Protein AF-A0A4Y8JW19-F1 (afdb_monomer)

Radius of gyration: 15.74 Å; Cα contacts (8 Å, |Δi|>4): 42; chains: 1; bounding box: 37×17×43 Å

Foldseek 3Di:
DVVLLVVLLVVLVVLVVVLVVVVVVLVVCVVVVVDDDPRNVVSVVCCVPVPNVVSNVSSVVSNVCSVVVD

Solvent-accessible surface area (backbone atoms only — not comparable to full-atom values): 3722 Å² total; per-residue (Å²): 109,71,67,61,31,54,52,31,43,48,48,20,52,50,39,52,50,51,47,57,50,51,56,46,53,55,47,53,46,41,71,72,61,78,37,64,70,71,58,36,56,50,48,52,51,47,44,43,65,73,45,47,50,53,44,54,50,50,22,50,50,35,40,47,51,39,60,64,79,111

Nearest PDB structures (foldseek):
  4i0x-assembly1_A  TM=8.192E-01  e=1.625E-01  Mycobacteroides abscessus ATCC 19977
  2vrz-assembly1_B  TM=7.549E-01  e=2.967E-01  Staphylococcus aureus
  8u5w-assembly1_A  TM=5.577E-01  e=3.954E+00  synthetic construct

Organism: NCBI:txid1259239

Secondary structure (DSSP, 8-state):
-HHHHHHHHHHHHHHHHHHHHHHHHHHHHHHTTSS-THHHHHHHHHHIIIIIHHHHHHHHHHHHHHHH--

Structure (mmCIF, N/CA/C/O backbone):
data_AF-A0A4Y8JW19-F1
#
_entry.id   AF-A0A4Y8JW19-F1
#
loop_
_atom_site.group_PDB
_atom_site.id
_atom_site.type_symbol
_atom_site.label_atom_id
_atom_site.label_alt_id
_atom_site.label_comp_id
_atom_site.label_asym_id
_atom_site.label_entity_id
_atom_site.label_seq_id
_atom_site.pdbx_PDB_ins_code
_atom_site.Cartn_x
_atom_site.Cartn_y
_atom_site.Cartn_z
_atom_site.occupancy
_atom_site.B_iso_or_equiv
_atom_site.auth_seq_id
_atom_site.auth_comp_id
_atom_site.auth_asym_id
_atom_site.auth_atom_id
_atom_site.pdbx_PDB_model_num
ATOM 1 N N . MET A 1 1 ? 21.833 -4.816 -21.467 1.00 61.31 1 MET A N 1
ATOM 2 C CA . MET A 1 1 ? 20.394 -4.465 -21.459 1.00 61.31 1 MET A CA 1
ATOM 3 C C . MET A 1 1 ? 19.526 -5.443 -20.664 1.00 61.31 1 MET A C 1
ATOM 5 O O . MET A 1 1 ? 18.736 -4.960 -19.868 1.00 61.31 1 MET A O 1
ATOM 9 N N . LEU A 1 2 ? 19.691 -6.775 -20.769 1.00 63.50 2 LEU A N 1
ATOM 10 C CA . LEU A 1 2 ? 18.885 -7.739 -19.982 1.00 63.50 2 LEU A CA 1
ATOM 11 C C . LEU A 1 2 ? 18.936 -7.537 -18.452 1.00 63.50 2 LEU A C 1
ATOM 13 O O . LEU A 1 2 ? 17.900 -7.621 -17.802 1.00 63.50 2 LEU A O 1
ATOM 17 N N . PHE A 1 3 ? 20.111 -7.228 -17.891 1.00 62.06 3 PHE A N 1
ATOM 18 C CA . PHE A 1 3 ? 20.272 -6.962 -16.453 1.00 62.06 3 PHE A CA 1
ATOM 19 C C . PHE A 1 3 ? 19.440 -5.761 -15.972 1.00 62.06 3 PHE A C 1
ATOM 21 O O . PHE A 1 3 ? 18.751 -5.843 -14.960 1.00 62.06 3 PHE A O 1
ATOM 28 N N . MET A 1 4 ? 19.412 -4.681 -16.752 1.00 74.75 4 MET A N 1
ATOM 29 C CA . MET A 1 4 ? 18.653 -3.473 -16.414 1.00 74.75 4 MET A CA 1
ATOM 30 C C . MET A 1 4 ? 17.137 -3.730 -16.445 1.00 74.75 4 MET A C 1
ATOM 32 O O . MET A 1 4 ? 16.396 -3.233 -15.604 1.00 74.75 4 MET A O 1
ATOM 36 N N . LYS A 1 5 ? 16.673 -4.591 -17.361 1.00 74.56 5 LYS A N 1
ATOM 37 C CA . LYS A 1 5 ? 15.278 -5.052 -17.412 1.00 74.56 5 LYS A CA 1
ATOM 38 C C . LYS A 1 5 ? 14.892 -5.870 -16.176 1.00 74.56 5 LYS A C 1
ATOM 40 O O . LYS A 1 5 ? 13.814 -5.652 -15.624 1.00 74.56 5 LYS A O 1
ATOM 45 N N . SER A 1 6 ? 15.748 -6.798 -15.735 1.00 77.50 6 SER A N 1
ATOM 46 C CA . SER A 1 6 ? 15.474 -7.583 -14.524 1.00 77.50 6 SER A CA 1
ATOM 47 C C . SER A 1 6 ? 15.449 -6.719 -13.266 1.00 77.50 6 SER A C 1
ATOM 49 O O . SER A 1 6 ? 14.607 -6.946 -12.400 1.00 77.50 6 SER A O 1
ATOM 51 N N . GLU A 1 7 ? 16.312 -5.703 -13.178 1.00 81.94 7 GLU A N 1
ATOM 52 C CA . GLU A 1 7 ? 16.331 -4.769 -12.047 1.00 81.94 7 GLU A CA 1
ATOM 53 C C . GLU A 1 7 ? 15.068 -3.905 -12.008 1.00 81.94 7 GLU A C 1
ATOM 55 O O . GLU A 1 7 ? 14.446 -3.783 -10.954 1.00 81.94 7 GLU A O 1
ATOM 60 N N . LEU A 1 8 ? 14.624 -3.382 -13.157 1.00 83.56 8 LEU A N 1
ATOM 61 C CA . LEU A 1 8 ? 13.388 -2.600 -13.244 1.00 83.56 8 LEU A CA 1
ATOM 62 C C . LEU A 1 8 ? 12.153 -3.443 -12.901 1.00 83.56 8 LEU A C 1
ATOM 64 O O . LEU A 1 8 ? 11.348 -3.038 -12.068 1.00 83.56 8 LEU A O 1
ATOM 68 N N . SER A 1 9 ? 12.022 -4.647 -13.460 1.00 82.25 9 SER A N 1
ATOM 69 C CA . SER A 1 9 ? 10.897 -5.528 -13.113 1.00 82.25 9 SER A CA 1
ATOM 70 C C . SER A 1 9 ? 10.912 -5.927 -11.629 1.00 82.25 9 SER A C 1
ATOM 72 O O . SER A 1 9 ? 9.868 -5.950 -10.973 1.00 82.25 9 SER A O 1
ATOM 74 N N . SER A 1 10 ? 12.100 -6.148 -11.053 1.00 85.69 10 SER A N 1
ATOM 75 C CA . SER A 1 10 ? 12.245 -6.393 -9.611 1.00 85.69 10 SER A CA 1
ATOM 76 C C . SER A 1 10 ? 11.828 -5.175 -8.782 1.00 85.69 10 SER A C 1
ATOM 78 O O . SER A 1 10 ? 11.160 -5.332 -7.761 1.00 85.69 10 SER A O 1
ATOM 80 N N . ALA A 1 11 ? 12.148 -3.960 -9.233 1.00 84.69 11 ALA A N 1
ATOM 81 C CA . ALA A 1 11 ? 11.717 -2.727 -8.582 1.00 84.69 11 ALA A CA 1
ATOM 82 C C . ALA A 1 11 ? 10.188 -2.553 -8.631 1.00 84.69 11 ALA A C 1
ATOM 84 O O . ALA A 1 11 ? 9.580 -2.231 -7.611 1.00 84.69 11 ALA A O 1
ATOM 85 N N . ALA A 1 12 ? 9.537 -2.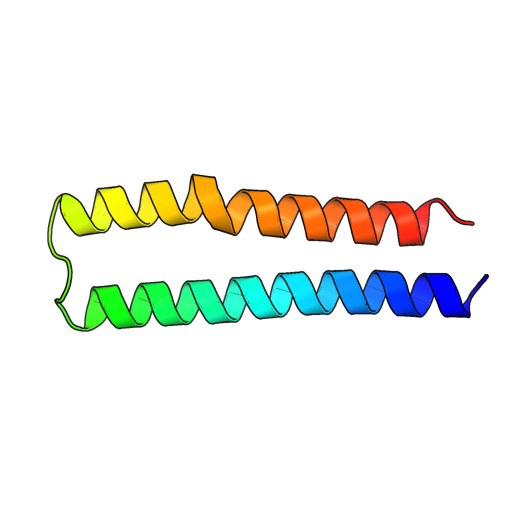841 -9.764 1.00 87.56 12 ALA A N 1
ATOM 86 C CA . ALA A 1 12 ? 8.075 -2.826 -9.862 1.00 87.56 12 ALA A CA 1
ATOM 87 C C . ALA A 1 12 ? 7.421 -3.836 -8.901 1.00 87.56 12 ALA A C 1
ATOM 89 O O . ALA A 1 12 ? 6.449 -3.511 -8.212 1.00 87.56 12 ALA A O 1
ATOM 90 N N . ALA A 1 13 ? 7.980 -5.047 -8.797 1.00 86.00 13 ALA A N 1
ATOM 91 C CA . ALA A 1 13 ? 7.523 -6.051 -7.838 1.00 86.00 13 ALA A CA 1
ATOM 92 C C . ALA A 1 13 ? 7.725 -5.598 -6.380 1.00 86.00 13 ALA A C 1
ATOM 94 O O . ALA A 1 13 ? 6.838 -5.796 -5.548 1.00 86.00 13 ALA A O 1
ATOM 95 N N . ALA A 1 14 ? 8.850 -4.949 -6.066 1.00 89.31 14 ALA A N 1
ATOM 96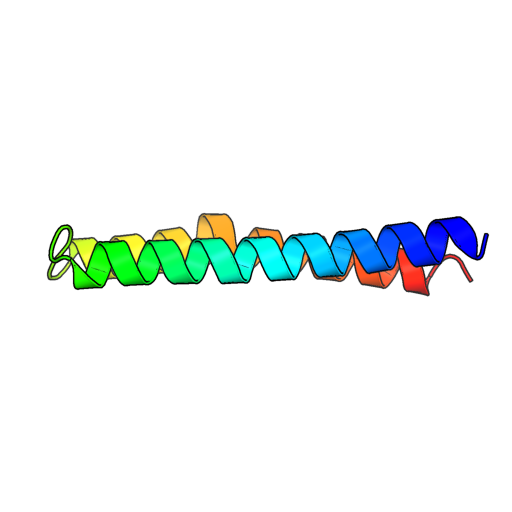 C CA . ALA A 1 14 ? 9.106 -4.385 -4.743 1.00 89.31 14 ALA A CA 1
ATOM 97 C C . ALA A 1 14 ? 8.087 -3.292 -4.377 1.00 89.31 14 ALA A C 1
ATOM 99 O O . ALA A 1 14 ? 7.555 -3.310 -3.268 1.00 89.31 14 ALA A O 1
ATOM 100 N N . ILE A 1 15 ? 7.741 -2.404 -5.317 1.00 90.88 15 ILE A N 1
ATOM 101 C CA . ILE A 1 15 ? 6.723 -1.359 -5.112 1.00 90.88 15 ILE A CA 1
ATOM 102 C C . ILE A 1 15 ? 5.349 -1.978 -4.819 1.00 90.88 15 ILE A C 1
ATOM 104 O O . ILE A 1 15 ? 4.682 -1.570 -3.869 1.00 90.88 15 ILE A O 1
ATOM 108 N N . ARG A 1 16 ? 4.931 -2.996 -5.584 1.00 90.38 16 ARG A N 1
ATOM 109 C CA . ARG A 1 16 ? 3.656 -3.703 -5.344 1.00 90.38 16 ARG A CA 1
ATOM 110 C C . ARG A 1 16 ? 3.632 -4.405 -3.986 1.00 90.38 16 ARG A C 1
ATOM 112 O O . ARG A 1 16 ? 2.622 -4.361 -3.290 1.00 90.38 16 ARG A O 1
ATOM 119 N N . ASN A 1 17 ? 4.744 -5.022 -3.592 1.00 91.62 17 ASN A N 1
ATOM 120 C CA . ASN A 1 17 ? 4.865 -5.648 -2.276 1.00 91.62 17 ASN A CA 1
ATOM 121 C C . ASN A 1 17 ? 4.781 -4.622 -1.140 1.00 91.62 17 ASN A C 1
ATOM 123 O O . ASN A 1 17 ? 4.095 -4.878 -0.152 1.00 91.62 17 ASN A O 1
ATOM 127 N N . ALA A 1 18 ? 5.432 -3.464 -1.285 1.00 88.94 18 ALA A N 1
ATOM 128 C CA . ALA A 1 18 ? 5.346 -2.377 -0.313 1.00 88.94 18 ALA A CA 1
ATOM 129 C C . ALA A 1 18 ? 3.910 -1.838 -0.196 1.00 88.94 18 ALA A C 1
ATOM 131 O O . ALA A 1 18 ? 3.411 -1.688 0.916 1.00 88.94 18 ALA A O 1
ATOM 132 N N . GLU A 1 19 ? 3.210 -1.637 -1.320 1.00 91.88 19 GLU A N 1
ATOM 133 C CA . GLU A 1 19 ? 1.789 -1.252 -1.322 1.00 91.88 19 GLU A CA 1
ATOM 134 C C . GLU A 1 19 ? 0.933 -2.267 -0.557 1.00 91.88 19 GLU A C 1
ATOM 136 O O . GLU A 1 19 ? 0.170 -1.890 0.327 1.00 91.88 19 GLU A O 1
ATOM 141 N N . ALA A 1 20 ? 1.120 -3.563 -0.819 1.00 88.81 20 ALA A N 1
ATOM 142 C CA . ALA A 1 20 ? 0.371 -4.621 -0.148 1.00 88.81 20 ALA A CA 1
ATOM 143 C C . ALA A 1 20 ? 0.686 -4.744 1.355 1.00 88.81 20 ALA A C 1
ATOM 145 O O . ALA A 1 20 ? -0.169 -5.180 2.128 1.00 88.81 20 ALA A O 1
ATOM 146 N N . GLN A 1 21 ? 1.909 -4.426 1.788 1.00 91.75 21 GLN A N 1
ATOM 147 C CA . GLN A 1 21 ? 2.252 -4.374 3.213 1.00 91.75 21 GLN A CA 1
ATOM 148 C C . GLN A 1 21 ? 1.595 -3.172 3.888 1.00 91.75 21 GLN A C 1
ATOM 150 O O . GLN A 1 21 ? 0.918 -3.344 4.896 1.00 91.75 21 GLN A O 1
ATOM 155 N N . LEU A 1 22 ? 1.716 -1.982 3.299 1.00 90.06 22 LEU A N 1
ATOM 156 C CA . LEU A 1 22 ? 1.137 -0.773 3.876 1.00 90.06 22 LEU A CA 1
ATOM 157 C C . LEU A 1 22 ? -0.396 -0.832 3.913 1.00 90.06 22 LEU A C 1
ATOM 159 O O . LEU A 1 22 ? -0.990 -0.461 4.919 1.00 90.06 22 LEU A O 1
ATOM 163 N N . SER A 1 23 ? -1.036 -1.376 2.872 1.00 88.69 23 SER A N 1
ATOM 164 C CA . SER A 1 23 ? -2.486 -1.608 2.849 1.00 88.69 23 SER A CA 1
ATOM 165 C C . SER A 1 23 ? -2.936 -2.578 3.954 1.00 88.69 23 SER A C 1
ATOM 167 O O . SER A 1 23 ? -4.017 -2.402 4.511 1.00 88.69 23 SER A O 1
ATOM 169 N N . ARG A 1 24 ? -2.115 -3.578 4.314 1.00 90.06 24 ARG A N 1
ATOM 170 C CA . ARG A 1 24 ? -2.394 -4.466 5.457 1.00 90.06 24 ARG A CA 1
ATOM 171 C C . ARG A 1 24 ? -2.263 -3.737 6.788 1.00 90.06 24 ARG A C 1
ATOM 173 O O . ARG A 1 24 ? -3.185 -3.802 7.588 1.00 90.06 24 ARG A O 1
ATOM 180 N N . THR A 1 25 ? -1.181 -2.989 6.992 1.00 87.19 25 THR A N 1
ATOM 181 C CA . THR A 1 25 ? -0.996 -2.181 8.207 1.00 87.19 25 THR A CA 1
ATOM 182 C C . THR A 1 25 ? -2.120 -1.158 8.382 1.00 87.19 25 THR A C 1
ATOM 184 O O . THR A 1 25 ? -2.649 -1.003 9.475 1.00 87.19 25 THR A O 1
ATOM 187 N N . ALA A 1 26 ? -2.539 -0.497 7.302 1.00 85.88 26 ALA A N 1
ATOM 188 C CA . ALA A 1 26 ? -3.682 0.411 7.298 1.00 85.88 26 ALA A CA 1
ATOM 189 C C . ALA A 1 26 ? -4.983 -0.284 7.747 1.00 85.88 26 ALA A C 1
ATOM 191 O O . ALA A 1 26 ? -5.741 0.282 8.533 1.00 85.88 26 ALA A O 1
ATOM 192 N N . ALA A 1 27 ? -5.225 -1.516 7.288 1.00 85.06 27 ALA A N 1
ATOM 193 C CA . ALA A 1 27 ? -6.384 -2.307 7.697 1.00 85.06 27 ALA A CA 1
ATOM 194 C C . ALA A 1 27 ? -6.308 -2.750 9.169 1.00 85.06 27 ALA A C 1
ATOM 196 O O . ALA A 1 27 ? -7.302 -2.647 9.877 1.00 85.06 27 ALA A O 1
ATOM 197 N N . GLU A 1 28 ? -5.139 -3.185 9.647 1.00 86.19 28 GLU A N 1
ATOM 198 C CA . GLU A 1 28 ? -4.920 -3.558 11.054 1.00 86.19 28 GLU A CA 1
ATOM 199 C C . GLU A 1 28 ? -5.133 -2.367 12.002 1.00 86.19 28 GLU A C 1
ATOM 201 O O . GLU A 1 28 ? -5.732 -2.518 13.064 1.00 86.19 28 GLU A O 1
ATOM 206 N N . LEU A 1 29 ? -4.695 -1.166 11.608 1.00 83.25 29 LEU A N 1
ATOM 207 C CA . LEU A 1 29 ? -4.927 0.062 12.376 1.00 83.25 29 LEU A CA 1
ATOM 208 C C . LEU A 1 29 ? -6.415 0.432 12.443 1.00 83.25 29 LEU A C 1
ATOM 210 O O . LEU A 1 29 ? -6.882 0.889 13.487 1.00 83.25 29 LEU A O 1
ATOM 214 N N . ALA A 1 30 ? -7.158 0.216 11.355 1.00 81.62 30 ALA A N 1
ATOM 215 C CA . ALA A 1 30 ? -8.605 0.403 11.344 1.00 81.62 30 ALA A CA 1
ATOM 216 C C . ALA A 1 30 ? -9.318 -0.635 12.235 1.00 81.62 30 ALA A C 1
ATOM 218 O O . ALA A 1 30 ? -10.192 -0.270 13.019 1.00 81.62 30 ALA A O 1
ATOM 219 N N . ASP A 1 31 ? -8.913 -1.907 12.166 1.00 82.44 31 ASP A N 1
ATOM 220 C CA . ASP A 1 31 ? -9.497 -3.007 12.949 1.00 82.44 31 ASP A CA 1
ATOM 221 C C . ASP A 1 31 ? -9.210 -2.890 14.455 1.00 82.44 31 ASP A C 1
ATOM 223 O O . ASP A 1 31 ? -10.062 -3.199 15.285 1.00 82.44 31 ASP A O 1
ATOM 227 N N . ALA A 1 32 ? -8.056 -2.326 14.828 1.00 84.25 32 ALA A N 1
ATOM 228 C CA . ALA A 1 32 ? -7.718 -2.001 16.216 1.00 84.25 32 ALA A CA 1
ATOM 229 C C . ALA A 1 32 ? -8.654 -0.953 16.858 1.00 84.25 32 ALA A C 1
ATOM 231 O O . ALA A 1 32 ? -8.487 -0.614 18.031 1.00 84.25 32 ALA A O 1
ATOM 232 N N . GLY A 1 33 ? -9.620 -0.411 16.107 1.00 75.81 33 GLY A N 1
ATOM 233 C CA . GLY A 1 33 ? -10.596 0.558 16.597 1.00 75.81 33 GLY A CA 1
ATOM 234 C C . GLY A 1 33 ? -10.003 1.942 16.852 1.00 75.81 33 GLY A C 1
ATOM 235 O O . GLY A 1 33 ? -10.635 2.760 17.519 1.00 75.81 33 GLY A O 1
ATOM 236 N N . LEU A 1 34 ? -8.798 2.218 16.335 1.00 74.25 34 LEU A N 1
ATOM 237 C CA . LEU A 1 34 ? -8.154 3.530 16.452 1.00 74.25 34 LEU A CA 1
ATOM 238 C C . LEU A 1 34 ? -8.917 4.600 15.666 1.00 74.25 34 LEU A C 1
ATOM 240 O O . LEU A 1 34 ? -8.941 5.759 16.078 1.00 74.25 34 LEU A O 1
ATOM 244 N N . TRP A 1 35 ? -9.561 4.202 14.568 1.00 73.88 35 TRP A N 1
ATOM 245 C CA . TRP A 1 35 ? -10.390 5.056 13.725 1.00 73.88 35 TRP A CA 1
ATOM 246 C C . TRP A 1 35 ? -11.722 4.353 13.470 1.00 73.88 35 TRP A C 1
ATOM 248 O O . TRP A 1 35 ? -11.747 3.226 12.982 1.00 73.88 35 TRP A O 1
ATOM 258 N N . ALA A 1 36 ? -12.834 5.005 13.805 1.00 76.25 36 ALA A N 1
ATOM 259 C CA . ALA A 1 36 ? -14.178 4.467 13.612 1.00 76.25 36 ALA A CA 1
ATOM 260 C C . ALA A 1 36 ? -15.090 5.509 12.953 1.00 76.25 36 ALA A C 1
ATOM 262 O O . ALA A 1 36 ? -14.904 6.714 13.118 1.00 76.25 36 ALA A O 1
ATOM 263 N N . GLY A 1 37 ? -16.099 5.039 12.216 1.00 81.56 37 GLY A N 1
ATOM 264 C CA . GLY A 1 37 ? -17.055 5.906 11.525 1.00 81.56 37 GLY A CA 1
ATOM 265 C C . GLY A 1 37 ? -16.403 6.749 10.423 1.00 81.56 37 GLY A C 1
ATOM 266 O O . GLY A 1 37 ? -15.559 6.263 9.676 1.00 81.56 37 GLY A O 1
ATOM 267 N N . GLN A 1 38 ? -16.787 8.024 10.338 1.00 85.69 38 GLN A N 1
ATOM 268 C CA . GLN A 1 38 ? -16.396 8.935 9.253 1.00 85.69 38 GLN A CA 1
ATOM 269 C C . GLN A 1 38 ? -14.878 9.109 9.085 1.00 85.69 38 GLN A C 1
ATOM 271 O O . GLN A 1 38 ? -14.409 9.345 7.971 1.00 85.69 38 GLN A O 1
ATOM 276 N N . ASP A 1 39 ? -14.110 8.992 10.170 1.00 84.31 39 ASP A N 1
ATOM 277 C CA . ASP A 1 39 ? -12.652 9.126 10.122 1.00 84.31 39 ASP A CA 1
ATOM 278 C C . ASP A 1 39 ? -11.988 7.913 9.463 1.00 84.31 39 ASP A C 1
ATOM 280 O O . ASP A 1 39 ? -11.013 8.072 8.730 1.00 84.31 39 ASP A O 1
ATOM 284 N N . ALA A 1 40 ? -12.547 6.713 9.657 1.00 82.31 40 ALA A N 1
ATOM 285 C CA . ALA A 1 40 ? -12.079 5.509 8.977 1.00 82.31 40 ALA A CA 1
ATOM 286 C C . ALA A 1 40 ? -12.353 5.591 7.468 1.00 82.31 40 ALA A C 1
ATOM 288 O O . ALA A 1 40 ? -11.463 5.302 6.669 1.00 82.31 40 ALA A O 1
ATOM 289 N N . ASP A 1 41 ? -13.546 6.054 7.079 1.00 86.31 41 ASP A N 1
ATOM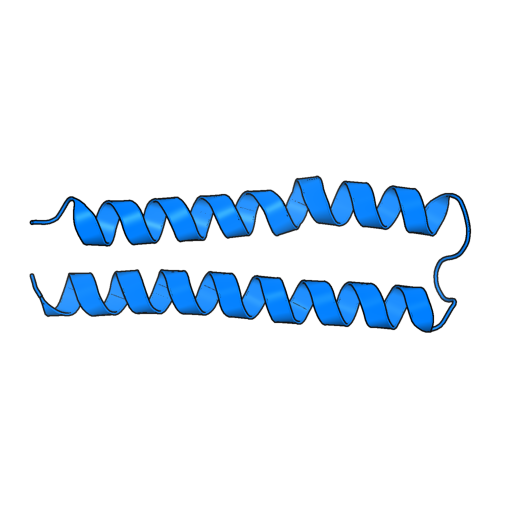 290 C CA . ASP A 1 41 ? -13.912 6.241 5.670 1.00 86.31 41 ASP A CA 1
ATOM 291 C C . ASP A 1 41 ? -13.013 7.288 4.994 1.00 86.31 41 ASP A C 1
ATOM 293 O O . ASP A 1 41 ? -12.463 7.040 3.919 1.00 86.31 41 ASP A O 1
ATOM 297 N N . ARG A 1 42 ? -12.793 8.437 5.653 1.00 88.31 42 ARG A N 1
ATOM 298 C CA . ARG A 1 42 ? -11.872 9.477 5.167 1.00 88.31 42 ARG A CA 1
ATOM 299 C C . ARG A 1 42 ? -10.456 8.930 5.015 1.00 88.31 42 ARG A C 1
ATOM 301 O O . ARG A 1 42 ? -9.840 9.139 3.976 1.00 88.31 42 ARG A O 1
ATOM 308 N N . PHE A 1 43 ? -9.949 8.216 6.019 1.00 87.38 43 PHE A N 1
ATOM 309 C CA . PHE A 1 43 ? -8.614 7.634 5.955 1.00 87.38 43 PHE A CA 1
ATOM 310 C C . PHE A 1 43 ? -8.483 6.626 4.808 1.00 87.38 43 PHE A C 1
ATOM 312 O O . PHE A 1 43 ? -7.470 6.635 4.114 1.00 87.38 43 PHE A O 1
ATOM 319 N N . GLN A 1 44 ? -9.487 5.777 4.565 1.00 86.56 44 GLN A N 1
ATOM 320 C CA . GLN A 1 44 ? -9.453 4.833 3.444 1.00 86.56 44 GLN A CA 1
ATOM 321 C C . GLN A 1 44 ? -9.422 5.543 2.088 1.00 86.56 44 GLN A C 1
ATOM 323 O O . GLN A 1 44 ? -8.678 5.129 1.192 1.00 86.56 44 GLN A O 1
ATOM 328 N N . ASP A 1 45 ? -10.198 6.614 1.937 1.00 90.06 45 ASP A N 1
ATOM 329 C CA . ASP A 1 45 ? -10.204 7.427 0.725 1.00 90.06 45 ASP A CA 1
ATOM 330 C C . ASP A 1 45 ? -8.863 8.147 0.519 1.00 90.06 45 ASP A C 1
ATOM 332 O O . ASP A 1 45 ? -8.288 8.074 -0.573 1.00 90.06 45 ASP A O 1
ATOM 336 N N . ASP A 1 46 ? -8.314 8.761 1.568 1.00 90.88 46 ASP A N 1
ATOM 337 C CA . ASP A 1 46 ? -7.008 9.424 1.536 1.00 90.88 46 ASP A CA 1
ATOM 338 C C . ASP A 1 46 ? -5.880 8.415 1.261 1.00 90.88 46 ASP A C 1
ATOM 340 O O . ASP A 1 46 ? -5.038 8.638 0.391 1.00 90.88 46 ASP A O 1
ATOM 344 N N . TRP A 1 47 ? -5.894 7.247 1.911 1.00 89.19 47 TRP A N 1
ATOM 345 C CA . TRP A 1 47 ? -4.953 6.150 1.662 1.00 89.19 47 TRP A CA 1
ATOM 346 C C . TRP A 1 47 ? -4.977 5.709 0.195 1.00 89.19 47 TRP A C 1
ATOM 348 O O . TRP A 1 47 ? -3.931 5.591 -0.459 1.00 8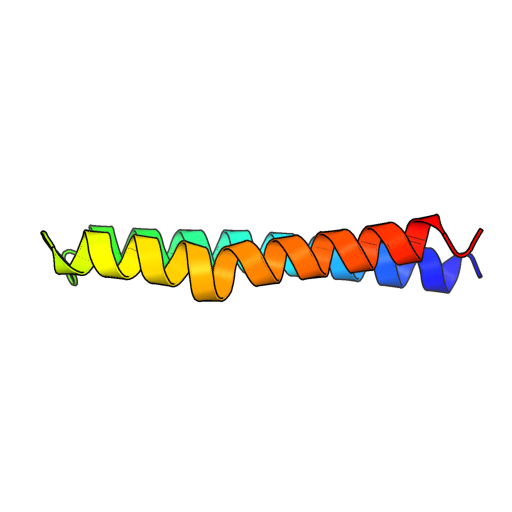9.19 47 TRP A O 1
ATOM 358 N N . ARG A 1 48 ? -6.182 5.492 -0.345 1.00 89.81 48 ARG A N 1
ATOM 359 C CA . ARG A 1 48 ? -6.377 5.063 -1.732 1.00 89.81 48 ARG A CA 1
ATOM 360 C C . ARG A 1 48 ? -5.818 6.091 -2.713 1.00 89.81 48 ARG A C 1
ATOM 362 O O . ARG A 1 48 ? -5.102 5.712 -3.641 1.00 89.81 48 ARG A O 1
ATOM 369 N N . ASN A 1 49 ? -6.140 7.364 -2.505 1.00 92.25 49 ASN A N 1
ATOM 370 C CA . ASN A 1 49 ? -5.843 8.434 -3.452 1.00 92.25 49 ASN A CA 1
ATOM 371 C C . ASN A 1 49 ? -4.400 8.945 -3.338 1.00 92.25 49 ASN A C 1
ATOM 373 O O . ASN A 1 49 ? -3.762 9.210 -4.356 1.00 92.25 49 ASN A O 1
ATOM 377 N N . SER A 1 50 ? -3.871 9.070 -2.120 1.00 91.94 50 SER A N 1
ATOM 378 C CA . SER A 1 50 ? -2.570 9.695 -1.862 1.00 91.94 50 SER A CA 1
ATOM 379 C C . SER A 1 50 ? -1.408 8.711 -1.817 1.00 91.94 50 SER A C 1
ATOM 381 O O . SER A 1 50 ? -0.270 9.133 -2.007 1.00 91.94 50 SER A O 1
ATOM 383 N N . VAL A 1 51 ? -1.659 7.417 -1.585 1.00 90.00 51 VAL A N 1
ATOM 384 C CA . VAL A 1 51 ? -0.578 6.425 -1.461 1.00 90.00 51 VAL A CA 1
ATOM 385 C C . VAL A 1 51 ? -0.753 5.260 -2.423 1.00 90.00 51 VAL A C 1
ATOM 387 O O . VAL A 1 51 ? 0.117 5.024 -3.263 1.00 90.00 51 VAL A O 1
ATOM 390 N N . ARG A 1 52 ? -1.883 4.549 -2.359 1.00 90.38 52 ARG A N 1
ATOM 391 C CA . ARG A 1 52 ? -2.069 3.321 -3.143 1.00 90.38 52 ARG A CA 1
ATOM 392 C C . ARG A 1 52 ? -2.049 3.574 -4.651 1.00 90.38 52 ARG A C 1
ATOM 394 O O . ARG A 1 52 ? -1.283 2.925 -5.361 1.00 90.38 52 ARG A O 1
ATOM 401 N N . ALA A 1 53 ? -2.858 4.511 -5.147 1.00 90.62 53 ALA A N 1
ATOM 402 C CA . ALA A 1 53 ? -2.917 4.812 -6.578 1.00 90.62 53 ALA A CA 1
ATOM 403 C C . ALA A 1 53 ? -1.570 5.324 -7.145 1.00 90.62 53 ALA A C 1
ATOM 405 O O . ALA A 1 53 ? -1.140 4.819 -8.190 1.00 90.62 53 ALA A O 1
ATOM 406 N N . PRO A 1 54 ? -0.840 6.236 -6.468 1.00 91.62 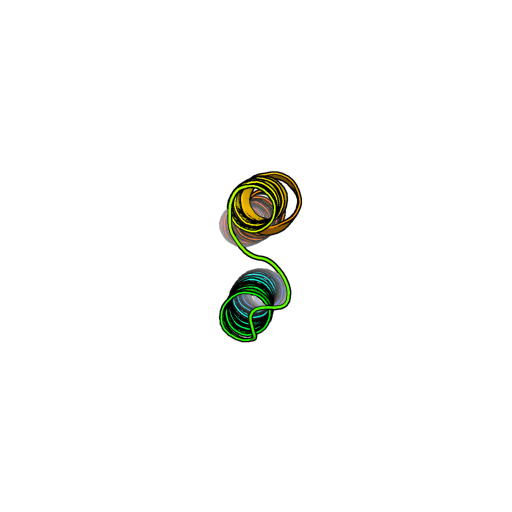54 PRO A N 1
ATOM 407 C CA . PRO A 1 54 ? 0.513 6.618 -6.873 1.00 91.62 54 PRO A CA 1
ATOM 408 C C . PRO A 1 54 ? 1.506 5.451 -6.918 1.00 91.62 54 PRO A C 1
ATOM 410 O O . PRO A 1 54 ? 2.237 5.325 -7.899 1.00 91.62 54 PRO A O 1
ATOM 413 N N . LEU A 1 55 ? 1.514 4.565 -5.913 1.00 90.81 55 LEU A N 1
ATOM 414 C CA . LEU A 1 55 ? 2.407 3.397 -5.895 1.00 90.81 55 LEU A CA 1
ATOM 415 C C . LEU A 1 55 ? 2.106 2.431 -7.045 1.00 90.81 55 LEU A C 1
ATOM 417 O O . LEU A 1 55 ? 3.022 1.960 -7.719 1.00 90.81 55 LEU A O 1
ATOM 421 N N . GLN A 1 56 ? 0.828 2.168 -7.319 1.00 89.62 56 GLN A N 1
ATOM 422 C CA . GLN A 1 56 ? 0.427 1.320 -8.443 1.00 89.62 56 GLN A CA 1
ATOM 423 C C . GLN A 1 56 ? 0.807 1.941 -9.793 1.00 89.62 56 GLN A C 1
ATOM 425 O O . GLN A 1 56 ? 1.290 1.236 -10.681 1.00 89.62 56 GLN A O 1
ATOM 430 N N . THR A 1 57 ? 0.664 3.261 -9.923 1.00 90.50 57 THR A N 1
ATOM 431 C CA . THR A 1 57 ? 1.088 4.010 -11.114 1.00 90.50 57 THR A CA 1
ATOM 432 C C . THR A 1 57 ? 2.602 3.927 -11.302 1.00 90.50 57 THR A C 1
ATOM 434 O O . THR A 1 57 ? 3.065 3.604 -12.393 1.00 90.50 57 THR A O 1
ATOM 437 N N . ALA A 1 58 ? 3.381 4.134 -10.237 1.00 86.69 58 ALA A N 1
ATOM 438 C CA . ALA A 1 58 ? 4.836 4.012 -10.268 1.00 86.69 58 ALA A CA 1
ATOM 439 C C . ALA A 1 58 ? 5.278 2.597 -10.673 1.00 86.69 58 ALA A C 1
ATOM 441 O O .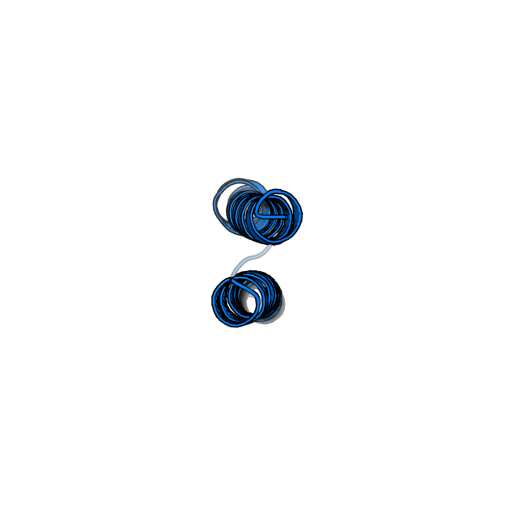 ALA A 1 58 ? 6.107 2.451 -11.569 1.00 86.69 58 ALA A O 1
ATOM 442 N N . ALA A 1 59 ? 4.678 1.552 -10.094 1.00 89.12 59 ALA A N 1
ATOM 443 C CA . ALA A 1 59 ? 4.956 0.170 -10.487 1.00 89.12 59 ALA A CA 1
ATOM 444 C C . ALA A 1 59 ? 4.626 -0.091 -11.968 1.00 89.12 59 ALA A C 1
ATOM 446 O O . ALA A 1 59 ? 5.399 -0.750 -12.660 1.00 89.12 59 ALA A O 1
ATOM 447 N N . GLY A 1 60 ? 3.505 0.440 -12.466 1.00 86.12 60 GLY A N 1
ATOM 448 C CA . GLY A 1 60 ? 3.110 0.323 -13.872 1.0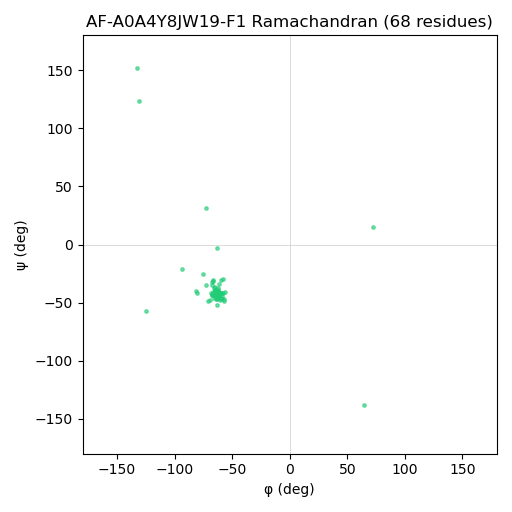0 86.12 60 GLY A CA 1
ATOM 449 C C . GLY A 1 60 ? 4.066 1.032 -14.837 1.00 86.12 60 GLY A C 1
ATOM 450 O O . GLY A 1 60 ? 4.406 0.473 -15.880 1.00 86.12 60 GLY A O 1
ATOM 451 N N . ILE A 1 61 ? 4.548 2.227 -14.481 1.00 87.56 61 ILE A N 1
ATOM 452 C CA . ILE A 1 61 ? 5.556 2.960 -15.264 1.00 87.56 61 ILE A CA 1
ATOM 453 C C . ILE A 1 61 ? 6.862 2.168 -15.309 1.00 87.56 61 ILE A C 1
ATOM 455 O O . ILE A 1 61 ? 7.421 1.980 -16.386 1.00 87.56 61 ILE A O 1
ATOM 459 N N . VAL A 1 62 ? 7.331 1.666 -14.164 1.00 85.81 62 VAL A N 1
ATOM 460 C CA . VAL A 1 62 ? 8.580 0.898 -14.083 1.00 85.81 62 VAL A CA 1
ATOM 461 C C . VAL A 1 62 ? 8.499 -0.387 -14.917 1.00 85.81 62 VAL A C 1
ATOM 463 O O . VAL A 1 62 ? 9.423 -0.665 -15.683 1.00 85.81 62 VAL A O 1
ATOM 466 N N . ASP A 1 63 ? 7.382 -1.120 -14.856 1.00 83.38 63 ASP A N 1
ATOM 467 C CA . ASP A 1 63 ? 7.152 -2.291 -15.717 1.00 83.38 63 ASP A CA 1
ATOM 468 C C . ASP A 1 63 ? 7.105 -1.907 -17.207 1.00 83.38 63 ASP A C 1
ATOM 470 O O . ASP A 1 63 ? 7.668 -2.606 -18.051 1.00 83.38 63 ASP A O 1
ATOM 474 N N . SER A 1 64 ? 6.482 -0.774 -17.545 1.00 81.25 64 SER A N 1
ATOM 475 C CA . SER A 1 64 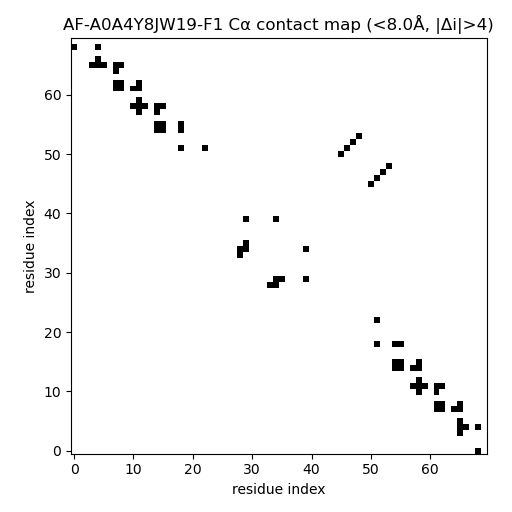? 6.399 -0.295 -18.931 1.00 81.25 64 SER A CA 1
ATOM 476 C C . SER A 1 64 ? 7.772 0.094 -19.484 1.00 81.25 64 SER A C 1
ATOM 478 O O . SER A 1 64 ? 8.097 -0.256 -20.616 1.00 81.25 64 SER A O 1
ATOM 480 N N . VAL A 1 65 ? 8.621 0.751 -18.689 1.00 77.69 65 VAL A N 1
ATOM 481 C CA . VAL A 1 65 ? 10.012 1.052 -19.068 1.00 77.69 65 VAL A CA 1
ATOM 482 C C . VAL A 1 65 ? 10.811 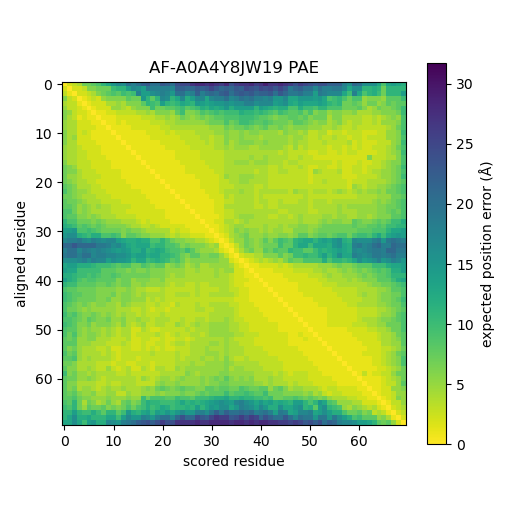-0.243 -19.237 1.00 77.69 65 VAL A C 1
ATOM 484 O O . VAL A 1 65 ? 11.528 -0.398 -20.228 1.00 77.69 65 VAL A O 1
ATOM 487 N N . ALA A 1 66 ? 10.640 -1.217 -18.337 1.00 74.69 66 ALA A N 1
ATOM 488 C CA . ALA A 1 66 ? 11.264 -2.534 -18.473 1.00 74.69 66 ALA A CA 1
ATOM 489 C C . ALA A 1 66 ? 10.840 -3.260 -19.767 1.00 74.69 66 ALA A C 1
ATOM 491 O O . ALA A 1 66 ? 11.620 -4.037 -20.324 1.00 74.69 66 ALA A O 1
ATOM 492 N N . PHE A 1 67 ? 9.620 -3.007 -20.253 1.00 71.19 67 PHE A N 1
ATOM 493 C CA . PHE A 1 67 ? 9.107 -3.548 -21.510 1.00 71.19 67 PHE A CA 1
ATOM 494 C C . PHE A 1 67 ? 9.585 -2.776 -22.752 1.00 71.19 67 PHE A C 1
ATOM 496 O O . PHE A 1 67 ? 9.945 -3.414 -23.731 1.00 71.19 67 PHE A O 1
ATOM 503 N N . ILE A 1 68 ? 9.619 -1.437 -22.733 1.00 66.75 68 ILE A N 1
ATOM 504 C CA . ILE A 1 68 ? 9.946 -0.594 -23.906 1.00 66.75 68 ILE A CA 1
ATOM 505 C C . ILE A 1 68 ? 11.444 -0.580 -24.239 1.00 66.75 68 ILE A C 1
ATOM 507 O O . ILE A 1 68 ? 11.799 -0.364 -25.391 1.00 66.75 68 ILE A O 1
ATOM 511 N N . THR A 1 69 ? 12.333 -0.827 -23.272 1.00 59.34 69 THR A N 1
ATOM 512 C CA . THR A 1 69 ? 13.802 -0.830 -23.483 1.00 59.34 69 THR A CA 1
ATOM 513 C C . THR A 1 69 ? 14.305 -2.072 -24.268 1.00 59.34 69 THR A C 1
ATOM 515 O O . THR A 1 69 ? 15.398 -2.577 -24.003 1.00 59.34 69 THR A O 1
ATOM 518 N N . LEU A 1 70 ? 13.474 -2.595 -25.180 1.00 53.28 70 LEU A N 1
ATOM 519 C CA . LEU A 1 70 ? 13.688 -3.731 -26.084 1.00 53.28 70 LEU A CA 1
ATOM 520 C C . LEU A 1 70 ? 14.323 -3.292 -27.408 1.00 53.28 70 LEU A C 1
ATOM 522 O O . LEU A 1 70 ? 13.844 -2.297 -27.994 1.00 53.28 70 LEU A O 1
#

pLDDT: mean 83.38, std 8.67, range [53.28, 92.25]

Mean predicted aligned error: 6.06 Å

Sequence (70 aa):
MLFMKSELSSAAAAIRNAEAQLSRTAAELADAGLWAGQDADRFQDDWRNSVRAPLQTAAGIVDSVAFITL